Protein AF-A0A7K1IR96-F1 (afdb_monomer_lite)

pLDDT: mean 81.66, std 15.9, range [51.19, 98.44]

Sequence (178 aa):
MAMVLAMSIRMGLTAQAFKTLRVGTPPSGGSMSNNSNRSLGQIFASITEDIASLVRGEIALAKAELKQSARMAARGAGLIAAAVFLANLSFIFLLIALAFAIANASDNTWTGFLIVALLLIAITAVLGFFARRHFQQVKGPQRAQAQTEATLDTLRQVPDKFMDAFEQVIPENPSTKP

Structure (mmCIF, N/CA/C/O backbone):
data_AF-A0A7K1IR96-F1
#
_entry.id   AF-A0A7K1IR96-F1
#
loop_
_atom_site.group_PDB
_atom_site.id
_atom_site.type_symbol
_atom_site.label_atom_id
_atom_site.label_alt_id
_atom_site.label_comp_id
_atom_site.label_asym_id
_atom_site.label_entity_id
_atom_site.label_seq_id
_atom_site.pdbx_PDB_ins_code
_atom_site.Cartn_x
_atom_site.Cartn_y
_atom_site.Cartn_z
_atom_site.occupancy
_atom_site.B_iso_or_equiv
_atom_site.auth_seq_id
_atom_site.auth_comp_id
_atom_site.auth_asym_id
_atom_site.auth_atom_id
_atom_site.pdbx_PDB_model_num
ATOM 1 N N . MET A 1 1 ? 3.911 -29.919 10.300 1.00 55.53 1 MET A N 1
ATOM 2 C CA . MET A 1 1 ? 4.973 -30.217 11.295 1.00 55.53 1 MET A CA 1
ATOM 3 C C . MET A 1 1 ? 5.002 -29.257 12.489 1.00 55.53 1 MET A C 1
ATOM 5 O O . MET A 1 1 ? 5.085 -29.748 13.604 1.00 55.53 1 MET A O 1
ATOM 9 N N . ALA A 1 2 ? 4.853 -27.934 12.323 1.00 54.25 2 ALA A N 1
ATOM 10 C CA . ALA A 1 2 ? 4.858 -26.978 13.450 1.00 54.25 2 ALA A CA 1
ATOM 11 C C . ALA A 1 2 ? 3.723 -27.175 14.486 1.00 54.25 2 ALA A C 1
ATOM 13 O O . ALA A 1 2 ? 3.892 -26.878 15.664 1.00 54.25 2 ALA A O 1
ATOM 14 N N . MET A 1 3 ? 2.583 -27.735 14.067 1.00 55.12 3 MET A N 1
ATOM 15 C CA . MET A 1 3 ? 1.412 -27.947 14.928 1.00 55.12 3 MET A CA 1
ATOM 16 C C . MET A 1 3 ? 1.587 -29.108 15.930 1.00 55.12 3 MET A C 1
ATOM 18 O O . MET A 1 3 ? 1.046 -29.055 17.028 1.00 55.12 3 MET A O 1
ATOM 22 N N . VAL A 1 4 ? 2.413 -30.112 15.601 1.00 58.81 4 VAL A N 1
ATOM 23 C CA . VAL A 1 4 ? 2.740 -31.240 16.499 1.00 58.81 4 VAL A CA 1
ATOM 24 C C . VAL A 1 4 ? 3.750 -30.809 17.573 1.00 58.81 4 VAL A C 1
ATOM 26 O O . VAL A 1 4 ? 3.673 -31.254 18.713 1.00 58.81 4 VAL A O 1
ATOM 29 N N . LEU A 1 5 ? 4.635 -29.859 17.249 1.00 55.75 5 LEU A N 1
ATOM 30 C CA . LEU A 1 5 ? 5.641 -29.336 18.180 1.00 55.75 5 LEU A CA 1
ATOM 31 C C . LEU A 1 5 ? 5.029 -28.430 19.270 1.00 55.75 5 LEU A C 1
ATOM 33 O O . LEU A 1 5 ? 5.466 -28.466 20.417 1.00 55.75 5 LEU A O 1
ATOM 37 N N . ALA A 1 6 ? 3.975 -27.668 18.949 1.00 58.72 6 ALA A N 1
ATOM 38 C CA . ALA A 1 6 ? 3.254 -26.839 19.923 1.00 58.72 6 ALA A CA 1
ATOM 39 C C . ALA A 1 6 ? 2.345 -27.656 20.867 1.00 58.72 6 ALA A C 1
ATOM 41 O O . ALA A 1 6 ? 2.086 -27.236 21.996 1.00 58.72 6 ALA A O 1
ATOM 42 N N . MET A 1 7 ? 1.896 -28.841 20.435 1.00 58.81 7 MET A N 1
ATOM 43 C CA . MET A 1 7 ? 1.063 -29.739 21.243 1.00 58.81 7 MET A CA 1
ATOM 44 C C . MET A 1 7 ? 1.885 -30.494 22.305 1.00 58.81 7 MET A C 1
ATOM 46 O O . MET A 1 7 ? 1.416 -30.660 23.429 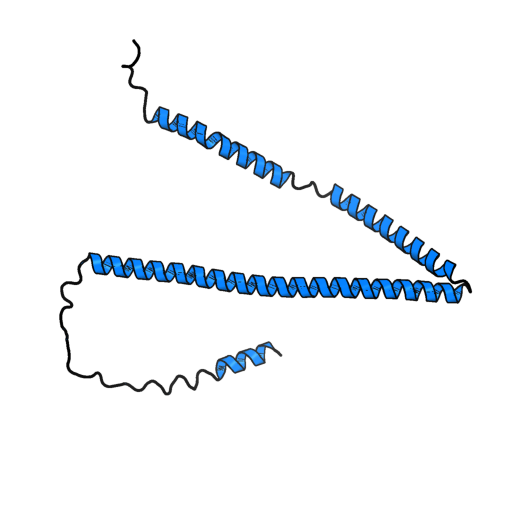1.00 58.81 7 MET A O 1
ATOM 50 N N . SER A 1 8 ? 3.147 -30.836 22.013 1.00 55.59 8 SER A N 1
ATOM 51 C CA . SER A 1 8 ? 4.049 -31.499 22.973 1.00 55.59 8 SER A CA 1
ATOM 52 C C . SER A 1 8 ? 4.484 -30.604 24.143 1.00 55.59 8 SER A C 1
ATOM 54 O O . SER A 1 8 ? 4.664 -31.094 25.255 1.00 55.59 8 SER A O 1
ATOM 56 N N . ILE A 1 9 ? 4.583 -29.283 23.945 1.00 58.12 9 ILE A N 1
ATOM 57 C CA . ILE A 1 9 ? 4.943 -28.332 25.019 1.00 58.12 9 ILE A CA 1
ATOM 58 C C . ILE A 1 9 ? 3.796 -28.175 26.031 1.00 58.12 9 ILE A C 1
ATOM 60 O O . ILE A 1 9 ? 4.030 -27.982 27.223 1.00 58.12 9 ILE A O 1
ATOM 64 N N . ARG A 1 10 ? 2.544 -28.323 25.583 1.00 59.34 10 ARG A N 1
ATOM 65 C CA . ARG A 1 10 ? 1.361 -28.216 26.449 1.00 59.34 10 ARG A CA 1
ATOM 66 C C . ARG A 1 10 ? 1.077 -29.497 27.247 1.00 59.34 10 ARG A C 1
ATOM 68 O O . ARG A 1 10 ? 0.350 -29.437 28.232 1.00 59.34 10 ARG A O 1
ATOM 75 N N . MET A 1 11 ? 1.673 -30.627 26.857 1.00 59.91 11 MET A N 1
ATOM 76 C CA . MET A 1 11 ? 1.406 -31.950 27.439 1.00 59.91 11 MET A CA 1
ATOM 77 C C . MET A 1 11 ? 2.433 -32.377 28.507 1.00 59.91 11 MET A C 1
ATOM 79 O O . MET A 1 11 ? 2.118 -33.211 29.346 1.00 59.91 11 MET A O 1
ATOM 83 N N . GLY A 1 12 ? 3.628 -31.770 28.541 1.00 56.41 12 GLY A N 1
ATOM 84 C CA . GLY A 1 12 ? 4.650 -32.030 29.572 1.00 56.41 12 GLY A CA 1
ATOM 85 C C . GLY A 1 12 ? 4.464 -31.259 30.889 1.00 56.41 12 GLY A C 1
ATOM 86 O O . GLY A 1 12 ? 5.086 -31.595 31.896 1.00 56.41 12 GLY A O 1
ATOM 87 N N . LEU A 1 13 ? 3.602 -30.236 30.912 1.00 56.91 13 LEU A N 1
ATOM 88 C CA . LEU A 1 13 ? 3.422 -29.353 32.074 1.00 56.91 13 LEU A CA 1
ATOM 89 C C . LEU A 1 13 ? 2.373 -29.862 33.083 1.00 56.91 13 LEU A C 1
ATOM 91 O O . LEU A 1 13 ? 2.217 -29.291 34.158 1.00 56.91 13 LEU A O 1
ATOM 95 N N . THR A 1 14 ? 1.665 -30.948 32.768 1.00 58.47 14 THR A N 1
ATOM 96 C CA . THR A 1 14 ? 0.638 -31.543 33.640 1.00 58.47 14 THR A CA 1
ATOM 97 C C . THR A 1 14 ? 1.219 -32.465 34.715 1.00 58.47 14 THR A C 1
ATOM 99 O O . THR A 1 14 ? 0.584 -32.666 35.747 1.00 58.47 14 THR A O 1
ATOM 102 N N . ALA A 1 15 ? 2.445 -32.973 34.544 1.00 55.75 15 ALA A N 1
ATOM 103 C CA . ALA A 1 15 ? 3.061 -33.894 35.505 1.00 55.75 15 ALA A CA 1
ATOM 104 C C . ALA A 1 15 ? 3.618 -33.200 36.766 1.00 55.75 15 ALA A C 1
ATOM 106 O O . ALA A 1 15 ? 3.679 -33.811 37.831 1.00 55.75 15 ALA A O 1
ATOM 107 N N . GLN A 1 16 ? 3.983 -31.914 36.687 1.00 51.19 16 GLN A N 1
ATOM 108 C CA . GLN A 1 16 ? 4.538 -31.171 37.832 1.00 51.19 16 GLN A CA 1
ATOM 109 C C . GLN A 1 16 ? 3.465 -30.559 38.749 1.00 51.19 16 GLN A C 1
ATOM 111 O O . GLN A 1 16 ? 3.777 -30.117 39.852 1.00 51.19 16 GLN A O 1
ATOM 116 N N . ALA A 1 17 ? 2.194 -30.563 38.334 1.00 56.03 17 ALA A N 1
ATOM 117 C CA . ALA A 1 17 ? 1.101 -29.965 39.103 1.00 56.03 17 ALA A CA 1
ATOM 118 C C . ALA A 1 17 ? 0.474 -30.915 40.145 1.00 56.03 17 ALA A C 1
ATOM 120 O O . ALA A 1 17 ? -0.326 -30.477 40.964 1.00 56.03 17 ALA A O 1
ATOM 121 N N . PHE A 1 18 ? 0.839 -32.204 40.156 1.00 58.16 18 PHE A N 1
ATOM 122 C CA . PHE A 1 18 ? 0.244 -33.196 41.064 1.00 58.16 18 PHE A CA 1
ATOM 123 C C . PHE A 1 18 ? 0.981 -33.331 42.414 1.00 58.16 18 PHE A C 1
ATOM 125 O O . PHE A 1 18 ? 0.436 -33.864 43.377 1.00 58.16 18 PHE A O 1
ATOM 132 N N . LYS A 1 19 ? 2.209 -32.803 42.538 1.00 54.47 19 LYS A N 1
ATOM 133 C CA . LYS A 1 19 ? 3.041 -32.937 43.753 1.00 54.47 19 LYS A CA 1
ATOM 134 C C . LYS A 1 19 ? 2.691 -31.941 44.876 1.00 54.47 19 LYS A C 1
ATOM 136 O O . LYS A 1 19 ? 3.289 -31.993 45.948 1.00 54.47 19 LYS A O 1
ATOM 141 N N . THR A 1 20 ? 1.726 -31.045 44.667 1.00 56.69 20 THR A N 1
ATOM 142 C CA . THR A 1 20 ? 1.315 -30.026 45.652 1.00 56.69 20 THR A CA 1
ATOM 143 C C . THR A 1 20 ? -0.015 -30.318 46.345 1.00 56.69 20 THR A C 1
ATOM 145 O O . THR A 1 20 ? -0.421 -29.530 47.196 1.00 56.69 20 THR A O 1
ATOM 148 N N . LEU A 1 21 ? -0.651 -31.473 46.105 1.00 53.53 21 LEU A N 1
ATOM 149 C CA . LEU A 1 21 ? -1.753 -31.966 46.948 1.00 53.53 21 LEU A CA 1
ATOM 150 C C . LEU A 1 21 ? -1.214 -32.527 48.275 1.00 53.53 21 LEU A C 1
ATOM 152 O O . LEU A 1 21 ? -1.396 -33.688 48.630 1.00 53.53 21 LEU A O 1
ATOM 156 N N . ARG A 1 22 ? -0.513 -31.675 49.024 1.00 64.06 22 ARG A N 1
ATOM 157 C CA . ARG A 1 22 ? -0.230 -31.882 50.438 1.00 64.06 22 ARG A CA 1
ATOM 158 C C . ARG A 1 22 ? -1.456 -31.361 51.178 1.00 64.06 22 ARG A C 1
ATOM 160 O O . ARG A 1 22 ? -1.625 -30.155 51.328 1.00 64.06 22 ARG A O 1
ATOM 167 N N . VAL A 1 23 ? -2.333 -32.274 51.588 1.00 66.62 23 VAL A N 1
ATOM 168 C CA . VAL A 1 23 ? -3.401 -31.984 52.550 1.00 66.62 23 VAL A CA 1
ATOM 169 C C . VAL A 1 23 ? -2.723 -31.502 53.833 1.00 66.62 23 VAL A C 1
ATOM 171 O O . VAL A 1 23 ? -2.141 -32.290 54.574 1.00 66.62 23 VAL A O 1
ATOM 174 N N . GLY A 1 24 ? -2.714 -30.188 54.041 1.00 57.34 24 GLY A N 1
ATOM 175 C CA . GLY A 1 24 ? -2.371 -29.588 55.320 1.00 57.34 24 GLY A CA 1
ATOM 176 C C . GLY A 1 24 ? -3.559 -29.747 56.258 1.00 57.34 24 GLY A C 1
ATOM 177 O O . GLY A 1 24 ? -4.668 -29.328 55.932 1.00 57.34 24 GLY A O 1
ATOM 178 N N . THR A 1 25 ? -3.335 -30.377 57.404 1.00 70.19 25 THR A N 1
ATOM 179 C CA . THR A 1 25 ? -4.278 -30.422 58.521 1.00 70.19 25 THR A CA 1
ATOM 180 C C . THR A 1 25 ? -4.658 -28.986 58.908 1.00 70.19 25 THR A C 1
ATOM 182 O O . THR A 1 25 ? -3.754 -28.165 59.091 1.00 70.19 25 THR A O 1
ATOM 185 N N . PRO A 1 26 ? -5.951 -28.635 59.023 1.00 66.38 26 PRO A N 1
ATOM 186 C CA . PRO A 1 26 ? -6.336 -2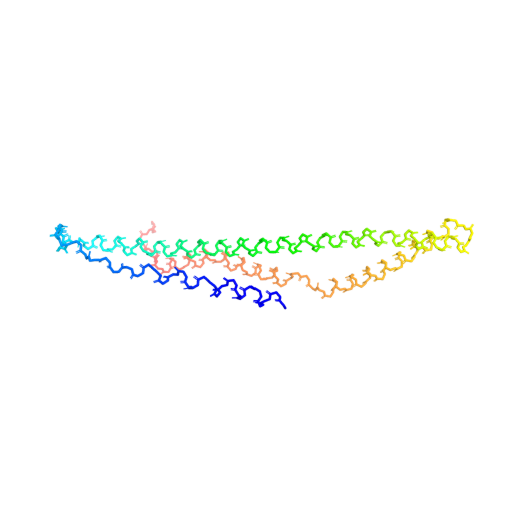7.292 59.432 1.00 66.38 26 PRO A CA 1
ATOM 187 C C . PRO A 1 26 ? -5.885 -27.039 60.882 1.00 66.38 26 PRO A C 1
ATOM 189 O O . PRO A 1 26 ? -6.107 -27.899 61.739 1.00 66.38 26 PRO A O 1
ATOM 192 N N . PRO A 1 27 ? -5.262 -25.885 61.187 1.00 67.38 27 PRO A N 1
ATOM 193 C CA . PRO A 1 27 ? -4.988 -25.500 62.561 1.00 67.38 27 PRO A CA 1
ATOM 194 C C . PRO A 1 27 ? -6.316 -25.339 63.306 1.00 67.38 27 PRO A C 1
ATOM 196 O O . PRO A 1 27 ? -7.135 -24.469 63.009 1.00 67.38 27 PRO A O 1
ATOM 199 N N . SER A 1 28 ? -6.540 -26.218 64.275 1.00 73.69 28 SER A N 1
ATOM 200 C CA . SER A 1 28 ? -7.591 -26.090 65.270 1.00 73.69 28 SER A CA 1
ATOM 201 C C . SER A 1 28 ? -7.255 -24.932 66.211 1.00 73.69 28 SER A C 1
ATOM 203 O O . SER A 1 28 ? -6.311 -25.031 66.991 1.00 73.69 28 SER A O 1
ATOM 205 N N . GLY A 1 29 ? -8.061 -23.869 66.158 1.00 66.12 29 GLY A N 1
ATOM 206 C CA . GLY A 1 29 ? -8.145 -22.855 67.211 1.00 66.12 29 GLY A CA 1
ATOM 207 C C . GLY A 1 29 ? -7.758 -21.443 66.775 1.00 66.12 29 GLY A C 1
ATOM 208 O O . GLY A 1 29 ? -6.582 -21.131 66.636 1.00 66.12 29 GLY A O 1
ATOM 209 N N . GLY A 1 30 ? -8.760 -20.565 66.649 1.00 54.53 30 GLY A N 1
ATOM 210 C CA . GLY A 1 30 ? -8.544 -19.116 66.622 1.00 54.53 30 GLY A CA 1
ATOM 211 C C . GLY A 1 30 ? -9.560 -18.341 65.786 1.00 54.53 30 GLY A C 1
ATOM 212 O O . GLY A 1 30 ? -9.357 -18.140 64.597 1.00 54.53 30 GLY A O 1
ATOM 213 N N . SER A 1 31 ? -10.608 -17.833 66.442 1.00 51.25 31 SER A N 1
ATOM 214 C CA . SER A 1 31 ? -11.565 -16.817 65.959 1.00 51.25 31 SER A CA 1
ATOM 215 C C . SER A 1 31 ? -12.628 -17.227 64.920 1.00 51.25 31 SER A C 1
ATOM 217 O O . SER A 1 31 ? -12.738 -16.653 63.844 1.00 51.25 31 SER A O 1
ATOM 219 N N . MET A 1 32 ? -13.572 -18.085 65.329 1.00 51.19 32 MET A N 1
ATOM 220 C CA . MET A 1 32 ? -14.980 -17.835 64.974 1.00 51.19 32 MET A CA 1
ATOM 221 C C . MET A 1 32 ? -15.464 -16.625 65.788 1.00 51.19 32 MET A C 1
ATOM 223 O O . MET A 1 32 ? -16.132 -16.770 66.806 1.00 51.19 32 MET A O 1
ATOM 227 N N . SER A 1 33 ? -15.058 -15.423 65.384 1.00 53.00 33 SER A N 1
ATOM 228 C CA . SER A 1 33 ? -15.636 -14.178 65.886 1.00 53.00 33 SER A CA 1
ATOM 229 C C . SER A 1 33 ? -16.408 -13.522 64.749 1.00 53.00 33 SER A C 1
ATOM 231 O O . SER A 1 33 ? -15.826 -13.081 63.763 1.00 53.00 33 SER A O 1
ATOM 233 N N . ASN A 1 34 ? -17.727 -13.469 64.937 1.00 53.94 34 ASN A N 1
ATOM 234 C CA . ASN A 1 34 ? -18.656 -12.539 64.301 1.00 53.94 34 ASN A CA 1
ATOM 235 C C . ASN A 1 34 ? -19.021 -12.786 62.821 1.00 53.94 34 ASN A C 1
ATOM 237 O O . ASN A 1 34 ? -18.690 -11.996 61.943 1.00 53.94 34 ASN A O 1
ATOM 241 N N . ASN A 1 35 ? -19.773 -13.858 62.546 1.00 56.12 35 ASN A N 1
ATOM 242 C CA . ASN A 1 35 ? -20.361 -14.112 61.219 1.00 56.12 35 ASN A CA 1
ATOM 243 C C . ASN A 1 35 ? -21.901 -14.063 61.199 1.00 56.12 35 ASN A C 1
ATOM 245 O O . ASN A 1 35 ? -22.519 -14.513 60.242 1.00 56.12 35 ASN A O 1
ATOM 249 N N . SER A 1 36 ? -22.533 -13.500 62.231 1.00 55.81 36 SER A N 1
ATOM 250 C CA . SER A 1 36 ? -24.001 -13.512 62.360 1.00 55.81 36 SER A CA 1
ATOM 251 C C . SER A 1 36 ? -24.662 -12.162 62.081 1.00 55.81 36 SER A C 1
ATOM 253 O O . SER A 1 36 ? -25.864 -12.030 62.281 1.00 55.81 36 SER A O 1
ATOM 255 N N . ASN A 1 37 ? -23.912 -11.152 61.624 1.00 56.16 37 ASN A N 1
ATOM 256 C CA . ASN A 1 37 ? -24.494 -9.855 61.275 1.00 56.16 37 ASN A CA 1
ATOM 257 C C . ASN A 1 37 ? -23.679 -9.097 60.211 1.00 56.16 37 ASN A C 1
ATOM 259 O O . ASN A 1 37 ? -23.400 -7.907 60.368 1.00 56.16 37 ASN A O 1
ATOM 263 N N . ARG A 1 38 ? -23.264 -9.767 59.118 1.00 58.81 38 ARG A N 1
ATOM 264 C CA . ARG A 1 38 ? -22.901 -9.010 57.904 1.00 58.81 38 ARG A CA 1
ATOM 265 C C . ARG A 1 38 ? -24.150 -8.253 57.485 1.00 58.81 38 ARG A C 1
ATOM 267 O O . ARG A 1 38 ? -25.171 -8.870 57.187 1.00 58.81 38 ARG A O 1
ATOM 274 N N . SER A 1 39 ? -24.081 -6.927 57.515 1.00 75.50 39 SER A N 1
ATOM 275 C CA . SER A 1 39 ? -25.232 -6.113 57.144 1.00 75.50 39 SER A CA 1
ATOM 276 C C . SER A 1 39 ? -25.597 -6.396 55.685 1.00 75.50 39 SER A C 1
ATOM 278 O O . SER A 1 39 ? -24.726 -6.683 54.860 1.00 75.50 39 SER A O 1
ATOM 280 N N . LEU A 1 40 ? -26.883 -6.286 55.342 1.00 77.56 40 LEU A N 1
ATOM 281 C CA . LEU A 1 40 ? -27.345 -6.389 53.952 1.00 77.56 40 LEU A CA 1
ATOM 282 C C . LEU A 1 40 ? -26.544 -5.459 53.021 1.00 77.56 40 LEU A C 1
ATOM 284 O O . LEU A 1 40 ? -26.249 -5.826 51.888 1.00 77.56 40 LEU A O 1
ATOM 288 N N . GLY A 1 41 ? -26.094 -4.306 53.531 1.00 80.44 41 GLY A N 1
ATOM 289 C CA . GLY A 1 41 ? -25.224 -3.381 52.806 1.00 80.44 41 GLY A CA 1
ATOM 290 C C . GLY A 1 41 ? -23.851 -3.961 52.442 1.00 80.44 41 GLY A C 1
ATOM 291 O O . GLY A 1 41 ? -23.356 -3.685 51.355 1.00 80.44 41 GLY A O 1
ATOM 292 N N . GLN A 1 42 ? -23.250 -4.806 53.284 1.00 81.75 42 GLN A N 1
ATOM 293 C CA . GLN A 1 42 ? -21.968 -5.455 52.975 1.00 81.75 42 GLN A CA 1
ATOM 294 C C . GLN A 1 42 ? -22.102 -6.572 51.931 1.00 81.75 42 GLN A C 1
ATOM 296 O O . GLN A 1 42 ? -21.183 -6.758 51.139 1.00 81.75 42 GLN A O 1
ATOM 301 N N . ILE A 1 43 ? -23.235 -7.285 51.895 1.00 83.69 43 ILE A N 1
ATOM 302 C CA . ILE A 1 43 ? -23.495 -8.336 50.892 1.00 83.69 43 ILE A CA 1
ATOM 303 C C . ILE A 1 43 ? -23.764 -7.710 49.515 1.00 83.69 43 ILE A C 1
ATOM 305 O O . ILE A 1 43 ? -23.218 -8.154 48.506 1.00 83.69 43 ILE A O 1
ATOM 309 N N . PHE A 1 44 ? -24.553 -6.634 49.469 1.00 86.75 44 PHE A N 1
ATOM 310 C CA . PHE A 1 44 ? -24.761 -5.872 48.235 1.00 86.75 44 PHE A CA 1
ATOM 311 C C . PHE A 1 44 ? -23.469 -5.215 47.732 1.00 86.75 44 PHE A C 1
ATOM 313 O O . PHE A 1 44 ? -23.206 -5.233 46.528 1.00 86.75 44 PHE A O 1
ATOM 320 N N . ALA A 1 45 ? -22.637 -4.688 48.638 1.00 87.56 45 ALA A N 1
ATOM 321 C CA . ALA A 1 45 ? -21.332 -4.139 48.279 1.00 87.56 45 ALA A CA 1
ATOM 322 C C . ALA A 1 45 ? -20.407 -5.205 47.667 1.00 87.56 45 ALA A C 1
ATOM 324 O O . ALA A 1 45 ? -19.803 -4.943 46.631 1.00 87.56 45 ALA A O 1
ATOM 325 N N . SER A 1 46 ? -20.345 -6.420 48.232 1.00 86.56 46 SER A N 1
ATOM 326 C CA . SER A 1 46 ? -19.508 -7.493 47.672 1.00 86.56 46 SER A CA 1
ATOM 327 C C . SER A 1 46 ? -19.989 -7.979 46.304 1.00 86.56 46 SER A C 1
ATOM 329 O O . SER A 1 46 ? -19.172 -8.170 45.414 1.00 86.56 46 SER A O 1
ATOM 331 N N . ILE A 1 47 ? -21.306 -8.110 46.094 1.00 88.31 47 ILE A N 1
ATOM 332 C CA . ILE A 1 47 ? -21.856 -8.525 44.788 1.00 88.31 47 ILE A CA 1
ATOM 333 C C . ILE A 1 47 ? -21.574 -7.461 43.716 1.00 88.31 47 ILE A C 1
ATOM 335 O O . ILE A 1 47 ? -21.245 -7.789 42.578 1.00 88.31 47 ILE A O 1
ATOM 339 N N . THR A 1 48 ? -21.679 -6.180 44.080 1.00 91.06 48 THR A N 1
ATOM 340 C CA . THR A 1 48 ? -21.381 -5.068 43.164 1.00 91.06 48 THR A CA 1
ATOM 341 C C . THR A 1 48 ? -19.902 -5.054 42.774 1.00 91.06 48 THR A C 1
ATOM 343 O O . THR A 1 48 ? -19.579 -4.857 41.602 1.00 91.06 48 THR A O 1
ATOM 346 N N . GLU A 1 49 ? -19.010 -5.312 43.731 1.00 91.44 49 GLU A N 1
ATOM 347 C CA . GLU A 1 49 ? -17.568 -5.417 43.491 1.00 91.44 49 GLU A CA 1
ATOM 348 C C . GLU A 1 49 ? -17.224 -6.610 42.583 1.00 91.44 49 GLU A C 1
ATOM 350 O O . GLU A 1 49 ? -16.442 -6.468 41.640 1.00 91.44 49 GLU A O 1
ATOM 355 N N . ASP A 1 50 ? -17.863 -7.765 42.792 1.00 90.75 50 ASP A N 1
ATOM 356 C CA . ASP A 1 50 ? -17.660 -8.954 41.957 1.00 90.75 50 ASP A CA 1
ATOM 357 C C . ASP A 1 50 ? -18.091 -8.700 40.501 1.00 90.75 50 ASP A C 1
ATOM 359 O O . ASP A 1 50 ? -17.363 -9.037 39.563 1.00 90.75 50 ASP A O 1
ATOM 363 N N . ILE A 1 51 ? -19.229 -8.028 40.290 1.00 92.00 51 ILE A N 1
ATOM 364 C CA . ILE A 1 51 ? -19.689 -7.633 38.947 1.00 92.00 51 ILE A CA 1
ATOM 365 C C . ILE A 1 51 ? -18.722 -6.621 38.317 1.00 92.00 51 ILE A C 1
ATOM 367 O O . ILE A 1 51 ? -18.361 -6.759 37.144 1.00 92.00 51 ILE A O 1
ATOM 371 N N . ALA A 1 52 ? -18.257 -5.627 39.080 1.00 93.25 52 ALA A N 1
ATOM 372 C CA . ALA A 1 52 ? -17.279 -4.651 38.599 1.00 93.25 52 ALA A CA 1
ATOM 373 C C . ALA A 1 52 ? -15.953 -5.318 38.187 1.00 93.25 52 ALA A C 1
ATOM 375 O O . ALA A 1 52 ? -15.342 -4.924 37.185 1.00 93.25 52 ALA A O 1
ATOM 376 N N . SER A 1 53 ? -15.537 -6.356 38.916 1.00 93.06 53 SER A N 1
ATOM 377 C CA . SER A 1 53 ? -14.360 -7.173 38.611 1.00 93.06 53 SER A CA 1
ATOM 378 C C . SER A 1 53 ? -14.526 -7.962 37.306 1.00 93.06 53 SER A C 1
ATOM 380 O O . SER A 1 53 ? -13.636 -7.922 36.452 1.00 93.06 53 SER A O 1
ATOM 382 N N . LEU A 1 54 ? -15.684 -8.595 37.086 1.00 94.25 54 LEU A N 1
ATOM 383 C CA . LEU A 1 54 ? -15.990 -9.320 35.844 1.00 94.25 54 LEU A CA 1
ATOM 384 C C . LEU A 1 54 ? -15.979 -8.399 34.620 1.00 94.25 54 LEU A C 1
ATOM 386 O O . LEU A 1 54 ? -15.278 -8.681 33.647 1.00 94.25 54 LEU A O 1
ATOM 390 N N . VAL A 1 55 ? -16.686 -7.264 34.692 1.00 95.75 55 VAL A N 1
ATOM 391 C CA . VAL A 1 55 ? -16.739 -6.281 33.594 1.00 95.75 55 VAL A CA 1
ATOM 392 C C . VAL A 1 55 ? -15.338 -5.758 33.275 1.00 95.75 55 VAL A C 1
ATOM 394 O O . VAL A 1 55 ? -14.945 -5.660 32.111 1.00 95.75 55 VAL A O 1
ATOM 397 N N . ARG A 1 56 ? -14.533 -5.462 34.302 1.00 95.94 56 ARG A N 1
ATOM 398 C CA . ARG A 1 56 ? -13.141 -5.038 34.109 1.00 95.94 56 ARG A CA 1
ATOM 399 C C . ARG A 1 56 ? -12.282 -6.148 33.499 1.00 95.94 56 ARG A C 1
ATOM 401 O O . ARG A 1 56 ? -11.407 -5.841 32.689 1.00 95.94 56 ARG A O 1
ATOM 408 N N . GLY A 1 57 ? -12.544 -7.406 33.849 1.00 95.25 57 GLY A N 1
ATOM 409 C CA . GLY A 1 57 ? -11.914 -8.589 33.265 1.00 95.25 57 GLY A CA 1
ATOM 410 C C . GLY A 1 57 ? -12.222 -8.754 31.777 1.00 95.25 57 GLY A C 1
ATOM 411 O O . GLY A 1 57 ? -11.296 -8.925 30.985 1.00 95.25 57 GLY A O 1
ATOM 412 N N . GLU A 1 58 ? -13.486 -8.621 31.373 1.00 94.31 58 GLU A N 1
ATOM 413 C CA . GLU A 1 58 ? -13.881 -8.685 29.959 1.00 94.31 58 GLU A CA 1
ATOM 414 C C . GLU A 1 58 ? -13.280 -7.541 29.143 1.00 94.31 58 GLU A C 1
ATOM 416 O O . GLU A 1 58 ? -12.737 -7.774 28.064 1.00 94.31 58 GLU A O 1
ATOM 421 N N . ILE A 1 59 ? -13.280 -6.314 29.677 1.00 96.19 59 ILE A N 1
ATOM 422 C CA . ILE A 1 59 ? -12.626 -5.171 29.022 1.00 96.19 59 ILE A CA 1
ATOM 423 C C . ILE A 1 59 ? -11.119 -5.416 28.894 1.00 96.19 59 ILE A C 1
ATOM 425 O O . ILE A 1 59 ? -10.527 -5.122 27.852 1.00 96.19 59 ILE A O 1
ATOM 429 N N . ALA A 1 60 ? -10.475 -5.951 29.935 1.00 96.38 60 ALA A N 1
ATOM 430 C CA . ALA A 1 60 ? -9.052 -6.266 29.900 1.00 96.38 60 ALA A CA 1
ATOM 431 C C . ALA A 1 60 ? -8.737 -7.348 28.856 1.00 96.38 60 ALA A C 1
ATOM 433 O O . ALA A 1 60 ? -7.755 -7.210 28.120 1.00 96.38 60 ALA A O 1
ATOM 434 N N . LEU A 1 61 ? -9.583 -8.375 28.747 1.00 95.88 61 LEU A N 1
ATOM 435 C CA . LEU A 1 61 ? -9.449 -9.438 27.756 1.00 95.88 61 LEU A CA 1
ATOM 436 C C . LEU A 1 61 ? -9.685 -8.915 26.336 1.00 95.88 61 LEU A C 1
ATOM 438 O O . LEU A 1 61 ? -8.828 -9.106 25.477 1.00 95.88 61 LEU A O 1
ATOM 442 N N . ALA A 1 62 ? -10.772 -8.175 26.108 1.00 96.19 62 ALA A N 1
ATOM 443 C CA . ALA A 1 62 ? -11.077 -7.550 24.823 1.00 96.19 62 ALA A CA 1
ATOM 444 C C . ALA A 1 62 ? -9.948 -6.608 24.385 1.00 96.19 62 ALA A C 1
ATOM 446 O O . ALA A 1 62 ? -9.515 -6.624 23.233 1.00 96.19 62 ALA A O 1
ATOM 447 N N . LYS A 1 63 ? -9.387 -5.828 25.318 1.00 96.56 63 LYS A N 1
ATOM 448 C CA . LYS A 1 63 ? -8.217 -4.982 25.053 1.00 96.56 63 LYS A CA 1
ATOM 449 C C . LYS A 1 63 ? -6.977 -5.809 24.709 1.00 96.56 63 LYS A C 1
ATOM 451 O O . LYS A 1 63 ? -6.204 -5.403 23.837 1.00 96.56 63 LYS A O 1
ATOM 456 N N . ALA A 1 64 ? -6.761 -6.943 25.374 1.00 97.00 64 ALA A N 1
ATOM 457 C CA . ALA A 1 64 ? -5.653 -7.845 25.070 1.00 97.00 64 ALA A CA 1
ATOM 458 C C . ALA A 1 64 ? -5.803 -8.479 23.677 1.00 97.00 64 ALA A C 1
ATOM 460 O O . ALA A 1 64 ? -4.842 -8.476 22.904 1.00 97.00 64 ALA A O 1
ATOM 461 N N . GLU A 1 65 ? -7.004 -8.937 23.328 1.00 94.75 65 GLU A N 1
ATOM 462 C CA . GLU A 1 65 ? -7.318 -9.516 22.022 1.00 94.75 65 GLU A CA 1
ATOM 463 C C . GLU A 1 65 ? -7.200 -8.479 20.903 1.00 94.75 65 GLU A C 1
ATOM 465 O O . GLU A 1 65 ? -6.522 -8.726 19.906 1.00 94.75 65 GLU A O 1
ATOM 470 N N . LEU A 1 66 ? -7.733 -7.268 21.099 1.00 97.44 66 LEU A N 1
ATOM 471 C CA . LEU A 1 66 ? -7.549 -6.154 20.166 1.00 97.44 66 LEU A CA 1
ATOM 472 C C . LEU A 1 66 ? -6.070 -5.820 19.968 1.00 97.44 66 LEU A C 1
ATOM 474 O O . LEU A 1 66 ? -5.628 -5.637 18.836 1.00 97.44 66 LEU A O 1
ATOM 478 N N . LYS A 1 67 ? -5.274 -5.778 21.043 1.00 97.31 67 LYS A N 1
ATOM 479 C CA . LYS A 1 67 ? -3.828 -5.526 20.949 1.00 97.31 67 LYS A CA 1
ATOM 480 C C . LYS A 1 67 ? -3.107 -6.640 20.190 1.00 97.31 67 LYS A C 1
ATOM 482 O O . LYS A 1 67 ? -2.201 -6.356 19.403 1.00 97.31 67 LYS A O 1
ATOM 487 N N . GLN A 1 68 ? -3.486 -7.896 20.414 1.00 96.19 68 GLN A N 1
ATOM 488 C CA . GLN A 1 68 ? -2.928 -9.039 19.695 1.00 96.19 68 GLN A CA 1
ATOM 489 C C . GLN A 1 68 ? -3.290 -8.984 18.207 1.00 96.19 68 GLN A C 1
ATOM 491 O O . GLN A 1 68 ? -2.392 -9.063 17.365 1.00 96.19 68 GLN A O 1
ATOM 496 N N . SER A 1 69 ? -4.565 -8.770 17.888 1.00 95.75 69 SER A N 1
ATOM 497 C CA . SER A 1 69 ? -5.072 -8.615 16.522 1.00 95.75 69 SER A CA 1
ATOM 498 C C . SER A 1 69 ? -4.400 -7.447 15.805 1.00 95.75 69 SER A C 1
ATOM 500 O O . SER A 1 69 ? -3.877 -7.624 14.706 1.00 95.75 69 SER A O 1
ATOM 502 N N . ALA A 1 70 ? -4.285 -6.289 16.459 1.00 97.31 70 ALA A N 1
ATOM 503 C CA . ALA A 1 70 ? -3.580 -5.126 15.926 1.00 97.31 70 ALA A CA 1
ATOM 504 C C . ALA A 1 70 ? -2.101 -5.426 15.653 1.00 97.31 70 ALA A C 1
ATOM 506 O O . ALA A 1 70 ? -1.573 -5.033 14.617 1.00 97.31 70 ALA A O 1
ATOM 507 N N . ARG A 1 71 ? -1.419 -6.166 16.537 1.00 97.06 71 ARG A N 1
ATOM 508 C CA . ARG A 1 71 ? -0.011 -6.539 16.333 1.00 97.06 71 ARG A CA 1
ATOM 509 C C . ARG A 1 71 ? 0.168 -7.499 15.160 1.00 97.06 71 ARG A C 1
ATOM 511 O O . ARG A 1 71 ? 1.144 -7.375 14.421 1.00 97.06 71 ARG A O 1
ATOM 518 N N . MET A 1 72 ? -0.740 -8.456 14.995 1.00 96.25 72 MET A N 1
ATOM 519 C CA . MET A 1 72 ? -0.715 -9.387 13.866 1.00 96.25 72 MET A CA 1
ATOM 520 C C . MET A 1 72 ? -1.016 -8.667 12.552 1.00 96.25 72 MET A C 1
ATOM 522 O O . MET A 1 72 ? -0.263 -8.831 11.594 1.00 96.25 72 MET A O 1
ATOM 526 N N . ALA A 1 73 ? -2.032 -7.802 12.539 1.00 97.31 73 ALA A N 1
ATOM 527 C CA . ALA A 1 73 ? -2.354 -6.956 11.396 1.00 97.31 73 ALA A CA 1
ATOM 528 C C . ALA A 1 73 ? -1.185 -6.030 11.030 1.00 97.31 73 ALA A C 1
ATOM 530 O O . ALA A 1 73 ? -0.791 -5.981 9.871 1.00 97.31 73 ALA A O 1
ATOM 531 N N . ALA A 1 74 ? -0.562 -5.368 12.011 1.00 97.19 74 ALA A N 1
ATOM 532 C CA . ALA A 1 74 ? 0.584 -4.487 11.788 1.00 97.19 74 ALA A CA 1
ATOM 533 C C . ALA A 1 74 ? 1.791 -5.233 11.204 1.00 97.19 74 ALA A C 1
ATOM 535 O O . ALA A 1 74 ? 2.432 -4.744 10.278 1.00 97.19 74 ALA A O 1
ATOM 536 N N . ARG A 1 75 ? 2.090 -6.441 11.701 1.00 97.75 75 ARG A N 1
ATOM 537 C CA . ARG A 1 75 ? 3.148 -7.288 11.128 1.00 97.75 75 ARG A CA 1
ATOM 538 C C . ARG A 1 75 ? 2.815 -7.721 9.706 1.00 97.75 75 ARG A C 1
ATOM 540 O O . ARG A 1 75 ? 3.678 -7.632 8.842 1.00 97.75 75 ARG A O 1
ATOM 547 N N . GLY A 1 76 ? 1.582 -8.167 9.466 1.00 96.88 76 GLY A N 1
ATOM 548 C CA . GLY A 1 76 ? 1.124 -8.564 8.135 1.00 96.88 76 GLY A CA 1
ATOM 549 C C . GLY A 1 76 ? 1.218 -7.411 7.138 1.00 96.88 76 GLY A C 1
ATOM 550 O O . GLY A 1 76 ? 1.828 -7.559 6.083 1.00 96.88 76 GLY A O 1
ATOM 551 N N . ALA A 1 77 ? 0.708 -6.237 7.512 1.00 98.06 77 ALA A N 1
ATOM 552 C CA . ALA A 1 77 ? 0.800 -5.021 6.713 1.00 98.06 77 ALA A CA 1
ATOM 553 C C . ALA A 1 77 ? 2.258 -4.609 6.462 1.00 98.06 77 ALA A C 1
ATOM 555 O O . ALA A 1 77 ? 2.612 -4.294 5.329 1.00 98.06 77 ALA A O 1
ATOM 556 N N . GLY A 1 78 ? 3.120 -4.675 7.483 1.00 97.94 78 GLY A N 1
ATOM 557 C CA . GLY A 1 78 ? 4.548 -4.386 7.346 1.00 97.94 78 GLY A CA 1
ATOM 558 C C . GLY A 1 78 ? 5.261 -5.331 6.375 1.00 97.94 78 GLY A C 1
ATOM 559 O O . GLY A 1 78 ? 6.033 -4.874 5.536 1.00 97.94 78 GLY A O 1
ATOM 560 N N . LEU A 1 79 ? 4.968 -6.635 6.436 1.00 98.19 79 LEU A N 1
ATOM 561 C CA . LEU A 1 79 ? 5.535 -7.625 5.514 1.00 98.19 79 LEU A CA 1
ATOM 562 C C . LEU A 1 79 ? 5.053 -7.418 4.078 1.00 98.19 79 LEU A C 1
ATOM 564 O O . LEU A 1 79 ? 5.865 -7.475 3.159 1.00 98.19 79 LEU A O 1
ATOM 568 N N . ILE A 1 80 ? 3.762 -7.146 3.875 1.00 98.38 80 ILE A N 1
ATOM 569 C CA . ILE A 1 80 ? 3.218 -6.856 2.542 1.00 98.38 80 ILE A CA 1
ATOM 570 C C . ILE A 1 80 ? 3.839 -5.573 1.986 1.00 98.38 80 ILE A C 1
ATOM 572 O O . ILE A 1 80 ? 4.278 -5.564 0.840 1.00 98.38 80 ILE A O 1
ATOM 576 N N . ALA A 1 81 ? 3.939 -4.513 2.791 1.00 98.44 81 ALA A N 1
ATOM 577 C CA . ALA A 1 81 ? 4.572 -3.265 2.373 1.00 98.44 81 ALA A CA 1
ATOM 578 C C . ALA A 1 81 ? 6.039 -3.480 1.968 1.00 98.44 81 ALA A C 1
ATOM 580 O O . ALA A 1 81 ? 6.458 -3.018 0.907 1.00 98.44 81 ALA A O 1
ATOM 581 N N . ALA A 1 82 ? 6.802 -4.237 2.764 1.00 98.19 82 ALA A N 1
ATOM 582 C CA . ALA A 1 82 ? 8.182 -4.587 2.439 1.00 98.19 82 ALA A CA 1
ATOM 583 C C . ALA A 1 82 ? 8.280 -5.435 1.161 1.00 98.19 82 ALA A C 1
ATOM 585 O O . ALA A 1 82 ? 9.129 -5.165 0.315 1.00 98.19 82 ALA A O 1
ATOM 586 N N . ALA A 1 83 ? 7.399 -6.425 0.990 1.00 98.12 83 ALA A N 1
ATOM 587 C CA . ALA A 1 83 ? 7.363 -7.270 -0.200 1.00 98.12 83 ALA A CA 1
ATOM 588 C C . ALA A 1 83 ? 7.040 -6.462 -1.464 1.00 98.12 83 ALA A C 1
ATOM 590 O O . ALA A 1 83 ? 7.726 -6.614 -2.469 1.00 98.12 83 ALA A O 1
ATOM 591 N N . VAL A 1 84 ? 6.049 -5.567 -1.406 1.00 98.38 84 VAL A N 1
ATOM 592 C CA . VAL A 1 84 ? 5.704 -4.665 -2.517 1.00 98.38 84 VAL A CA 1
ATOM 593 C C . VAL A 1 84 ? 6.868 -3.728 -2.835 1.00 98.38 84 VAL A C 1
ATOM 595 O O . VAL A 1 84 ? 7.203 -3.548 -4.003 1.00 98.38 84 VAL A O 1
ATOM 598 N N . PHE A 1 85 ? 7.525 -3.169 -1.816 1.00 98.31 85 PHE A N 1
ATOM 599 C CA . PHE A 1 85 ? 8.688 -2.302 -2.006 1.00 98.31 85 PHE A CA 1
ATOM 600 C C . PHE A 1 85 ? 9.856 -3.037 -2.678 1.00 98.31 85 PHE A C 1
ATOM 602 O O . PHE A 1 85 ? 10.409 -2.549 -3.664 1.00 98.31 85 PHE A O 1
ATOM 609 N N . LEU A 1 86 ? 10.195 -4.234 -2.193 1.00 98.31 86 LEU A N 1
ATOM 610 C CA . LEU A 1 86 ? 11.240 -5.079 -2.775 1.00 98.31 86 LEU A CA 1
ATOM 611 C C . LEU A 1 86 ? 10.886 -5.513 -4.199 1.00 98.31 86 LEU A C 1
ATOM 613 O O . LEU A 1 86 ? 11.725 -5.398 -5.086 1.00 98.31 86 LEU A O 1
ATOM 617 N N . ALA A 1 87 ? 9.645 -5.941 -4.441 1.00 97.88 87 ALA A N 1
ATOM 618 C CA . ALA A 1 87 ? 9.174 -6.299 -5.775 1.00 97.88 87 ALA A CA 1
ATOM 619 C C . ALA A 1 87 ? 9.269 -5.112 -6.744 1.00 97.88 87 ALA A C 1
ATOM 621 O O . ALA A 1 87 ? 9.713 -5.287 -7.877 1.00 97.88 87 ALA A O 1
ATOM 622 N N . ASN A 1 88 ? 8.924 -3.901 -6.294 1.00 97.44 88 ASN A N 1
ATOM 623 C CA . ASN A 1 88 ? 9.068 -2.686 -7.090 1.00 97.44 88 ASN A CA 1
ATOM 624 C C . ASN A 1 88 ? 10.540 -2.380 -7.415 1.00 97.44 88 ASN A C 1
ATOM 626 O O . ASN A 1 88 ? 10.858 -2.075 -8.562 1.00 97.44 88 ASN A O 1
ATOM 630 N N . LEU A 1 89 ? 11.453 -2.510 -6.445 1.00 97.88 89 LEU A N 1
ATOM 631 C CA . LEU A 1 89 ? 12.889 -2.356 -6.703 1.00 97.88 89 LEU A CA 1
ATOM 632 C C . LEU A 1 89 ? 13.396 -3.398 -7.706 1.00 97.88 89 LEU A C 1
ATOM 634 O O . LEU A 1 89 ? 14.037 -3.034 -8.690 1.00 97.88 89 LEU A O 1
ATOM 638 N N . SER A 1 90 ? 13.074 -4.678 -7.503 1.00 97.81 90 SER A N 1
ATOM 639 C CA . SER A 1 90 ? 13.438 -5.751 -8.435 1.00 97.81 90 SER A CA 1
ATOM 640 C C . SER A 1 90 ? 12.894 -5.493 -9.839 1.00 97.81 90 SER A C 1
ATOM 642 O O . SER A 1 90 ? 13.614 -5.694 -10.815 1.00 97.81 90 SER A O 1
ATOM 644 N N . PHE A 1 91 ? 11.659 -5.001 -9.952 1.00 97.25 91 PHE A N 1
ATOM 645 C CA . PHE A 1 91 ? 11.048 -4.640 -11.227 1.00 97.25 91 PHE A CA 1
ATOM 646 C C . PHE A 1 91 ? 11.809 -3.511 -11.938 1.00 97.25 91 PHE A C 1
ATOM 648 O O . PHE A 1 91 ? 12.076 -3.622 -13.132 1.00 97.25 91 PHE A O 1
ATOM 655 N N . ILE A 1 92 ? 12.246 -2.472 -11.215 1.00 96.38 92 ILE A N 1
ATOM 656 C CA . ILE A 1 92 ? 13.081 -1.397 -11.783 1.00 96.38 92 ILE A CA 1
ATOM 657 C C . ILE A 1 92 ? 14.404 -1.958 -12.325 1.00 96.38 92 ILE A C 1
ATOM 659 O O . ILE A 1 92 ? 14.779 -1.656 -13.457 1.00 96.38 92 ILE A O 1
ATOM 663 N N . PHE A 1 93 ? 15.093 -2.812 -11.562 1.00 97.50 93 PHE A N 1
ATOM 664 C CA . PHE A 1 93 ? 16.335 -3.440 -12.030 1.00 97.50 93 PHE A CA 1
ATOM 665 C C . PHE A 1 93 ? 16.112 -4.354 -13.241 1.00 97.50 93 PHE A C 1
ATOM 667 O O . PHE A 1 93 ? 16.936 -4.353 -14.153 1.00 97.50 93 PHE A O 1
ATOM 674 N N . LEU A 1 94 ? 14.994 -5.083 -13.293 1.00 97.62 94 LEU A N 1
ATOM 675 C CA . LEU A 1 94 ? 14.607 -5.895 -14.452 1.00 97.62 94 LEU A CA 1
ATOM 676 C C . LEU A 1 94 ? 14.383 -5.041 -15.703 1.00 97.62 94 LEU A C 1
ATOM 678 O O . LEU A 1 94 ? 14.828 -5.424 -16.781 1.00 97.62 94 LEU A O 1
ATOM 682 N N . LEU A 1 95 ? 13.744 -3.877 -15.573 1.00 96.69 95 LEU A N 1
ATOM 683 C CA . LEU A 1 95 ? 13.548 -2.951 -16.692 1.00 96.69 95 LEU A CA 1
ATOM 684 C C . LEU A 1 95 ? 14.871 -2.377 -17.202 1.00 96.69 95 LEU A C 1
ATOM 686 O O . LEU A 1 95 ? 15.071 -2.292 -18.412 1.00 96.69 95 LEU A O 1
ATOM 690 N N . ILE A 1 96 ? 15.786 -2.023 -16.296 1.00 95.62 96 ILE A N 1
ATOM 691 C CA . ILE A 1 96 ? 17.132 -1.564 -16.663 1.00 95.62 96 ILE A CA 1
ATOM 692 C C . ILE A 1 96 ? 17.895 -2.688 -17.371 1.00 95.62 96 ILE A C 1
ATOM 694 O O . ILE A 1 96 ? 18.464 -2.466 -18.437 1.00 95.62 96 ILE A O 1
ATOM 698 N N . ALA A 1 97 ? 17.870 -3.905 -16.822 1.00 96.25 97 ALA A N 1
ATOM 699 C CA . ALA A 1 97 ? 18.507 -5.067 -17.434 1.00 96.25 97 ALA A CA 1
ATOM 700 C C . ALA A 1 97 ? 17.929 -5.365 -18.826 1.00 96.25 97 ALA A C 1
ATOM 702 O O . ALA A 1 97 ? 18.686 -5.624 -19.758 1.00 96.25 97 ALA A O 1
ATOM 703 N N . LEU A 1 98 ? 16.607 -5.266 -18.992 1.00 95.88 98 LEU A N 1
ATOM 704 C CA . LEU A 1 98 ? 15.940 -5.422 -20.282 1.00 95.88 98 LEU A CA 1
ATOM 705 C C . LEU A 1 98 ? 16.361 -4.330 -21.273 1.00 95.88 98 LEU A C 1
ATOM 707 O O . LEU A 1 98 ? 16.659 -4.637 -22.426 1.00 95.88 98 LEU A O 1
ATOM 711 N N . ALA A 1 99 ? 16.433 -3.073 -20.829 1.00 95.06 99 ALA A N 1
ATOM 712 C CA . ALA A 1 99 ? 16.898 -1.968 -21.661 1.00 95.06 99 ALA A CA 1
ATOM 713 C C . ALA A 1 99 ? 18.340 -2.198 -22.134 1.00 95.06 99 ALA A C 1
ATOM 715 O O . ALA A 1 99 ? 18.618 -2.035 -23.319 1.00 95.06 99 ALA A O 1
ATOM 716 N N . PHE A 1 100 ? 19.232 -2.650 -21.246 1.00 95.38 100 PHE A N 1
ATOM 717 C CA . PHE A 1 100 ? 20.604 -3.008 -21.613 1.00 95.38 100 PHE A CA 1
ATOM 718 C C . PHE A 1 100 ? 20.678 -4.222 -22.545 1.00 95.38 100 PHE A C 1
ATOM 720 O O . PHE A 1 100 ? 21.463 -4.207 -23.490 1.00 95.38 100 PHE A O 1
ATOM 727 N N . ALA A 1 101 ? 19.852 -5.247 -22.330 1.00 94.06 101 ALA A N 1
ATOM 728 C CA . ALA A 1 101 ? 19.799 -6.416 -23.205 1.00 94.06 101 ALA A CA 1
ATOM 729 C C . ALA A 1 101 ? 19.390 -6.033 -24.638 1.00 94.06 101 ALA A C 1
ATOM 731 O O . ALA A 1 101 ? 20.009 -6.488 -25.598 1.00 94.06 101 ALA A O 1
ATOM 732 N N . ILE A 1 102 ? 18.394 -5.152 -24.782 1.00 93.00 102 ILE A N 1
ATOM 733 C CA . ILE A 1 102 ? 17.963 -4.630 -26.086 1.00 93.00 102 ILE A CA 1
ATOM 734 C C . ILE A 1 102 ? 19.035 -3.712 -26.681 1.00 93.00 102 ILE A C 1
ATOM 736 O O . ILE A 1 102 ? 19.371 -3.853 -27.852 1.00 93.00 102 ILE A O 1
ATOM 740 N N . ALA A 1 103 ? 19.606 -2.812 -25.878 1.00 94.06 103 ALA A N 1
ATOM 741 C CA . ALA A 1 103 ? 20.679 -1.917 -26.303 1.00 94.06 103 ALA A CA 1
ATOM 742 C C . ALA A 1 103 ? 21.883 -2.673 -26.884 1.00 94.06 103 ALA A C 1
ATOM 744 O O . ALA A 1 103 ? 22.413 -2.267 -27.916 1.00 94.06 103 ALA A O 1
ATOM 745 N N . ASN A 1 104 ? 22.275 -3.781 -26.245 1.00 92.56 104 ASN A N 1
ATOM 746 C CA . ASN A 1 104 ? 23.366 -4.642 -26.699 1.00 92.56 104 ASN A CA 1
ATOM 747 C C . ASN A 1 104 ? 23.033 -5.381 -28.004 1.00 92.56 104 ASN A C 1
ATOM 749 O O . ASN A 1 104 ? 23.936 -5.730 -28.750 1.00 92.56 104 ASN A O 1
ATOM 753 N N . ALA A 1 105 ? 21.751 -5.624 -28.290 1.00 90.62 105 ALA A N 1
ATOM 754 C CA . ALA A 1 105 ? 21.318 -6.215 -29.555 1.00 90.62 105 ALA A CA 1
ATOM 755 C C . ALA A 1 105 ? 21.222 -5.188 -30.699 1.00 90.62 105 ALA A C 1
ATOM 757 O O . ALA A 1 105 ? 21.276 -5.572 -31.863 1.00 90.62 105 ALA A O 1
ATOM 758 N N . SER A 1 106 ? 21.056 -3.898 -30.384 1.00 87.25 106 SER A N 1
ATOM 759 C CA . SER A 1 106 ? 20.916 -2.816 -31.369 1.00 87.25 106 SER A CA 1
ATOM 760 C C . SER A 1 106 ? 22.182 -1.971 -31.575 1.00 87.25 106 SER A C 1
ATOM 762 O O . SER A 1 106 ? 22.091 -0.929 -32.222 1.00 87.25 106 SER A O 1
ATOM 764 N N . ASP A 1 107 ? 23.317 -2.355 -30.973 1.00 87.25 107 ASP A N 1
ATOM 765 C CA . ASP A 1 107 ? 24.595 -1.609 -30.941 1.00 87.25 107 ASP A CA 1
ATOM 766 C C . ASP A 1 107 ? 24.466 -0.138 -30.498 1.00 87.25 107 ASP A C 1
ATOM 768 O O . ASP A 1 107 ? 25.328 0.705 -30.757 1.00 87.25 107 ASP A O 1
ATOM 772 N N . ASN A 1 108 ? 23.362 0.201 -29.830 1.00 87.75 108 ASN A N 1
ATOM 773 C CA . ASN A 1 108 ? 23.038 1.573 -29.486 1.00 87.75 108 ASN A CA 1
ATOM 774 C C . ASN A 1 108 ? 22.270 1.663 -28.173 1.00 87.75 108 ASN A C 1
ATOM 776 O O . ASN A 1 108 ? 21.148 1.168 -28.044 1.00 87.75 108 ASN A O 1
ATOM 780 N N . THR A 1 109 ? 22.876 2.337 -27.198 1.00 87.19 109 THR A N 1
ATOM 781 C CA . THR A 1 109 ? 22.395 2.341 -25.819 1.00 87.19 109 THR A CA 1
ATOM 782 C C . THR A 1 109 ? 21.044 3.028 -25.665 1.00 87.19 109 THR A C 1
ATOM 784 O O . THR A 1 109 ? 20.194 2.524 -24.938 1.00 87.19 109 THR A O 1
ATOM 787 N N . TRP A 1 110 ? 20.788 4.140 -26.365 1.00 90.75 110 TRP A N 1
ATOM 788 C CA . TRP A 1 110 ? 19.534 4.890 -26.192 1.00 90.75 110 TRP A CA 1
ATOM 789 C C . TRP A 1 110 ? 18.305 4.138 -26.720 1.00 90.75 110 TRP A C 1
ATOM 791 O O . TRP A 1 110 ? 17.221 4.267 -26.149 1.00 90.75 110 TRP A O 1
ATOM 801 N N . THR A 1 111 ? 18.469 3.318 -27.762 1.00 92.62 111 THR A N 1
ATOM 802 C CA . THR A 1 111 ? 17.375 2.570 -28.397 1.00 92.62 111 THR A CA 1
ATOM 803 C C . THR A 1 111 ? 16.724 1.587 -27.425 1.00 92.62 111 THR A C 1
ATOM 805 O O . THR A 1 111 ? 15.497 1.501 -27.364 1.00 92.62 111 THR A O 1
ATOM 808 N N . GLY A 1 112 ? 17.525 0.901 -26.602 1.00 92.31 112 GLY A N 1
ATOM 809 C CA . GLY A 1 112 ? 17.018 -0.038 -25.599 1.00 92.31 112 GLY A CA 1
ATOM 810 C C . GLY A 1 112 ? 16.120 0.628 -24.555 1.00 92.31 112 GLY A C 1
ATOM 811 O O . GLY A 1 112 ? 15.012 0.157 -24.295 1.00 92.31 112 GLY A O 1
ATOM 812 N N . PHE A 1 113 ? 16.544 1.773 -24.013 1.00 93.12 113 PHE A N 1
ATOM 813 C CA . PHE A 1 113 ? 15.736 2.533 -23.052 1.00 93.12 113 PHE A CA 1
ATOM 814 C C . PHE A 1 113 ? 14.465 3.107 -23.686 1.00 93.12 113 PHE A C 1
ATOM 816 O O . PHE A 1 113 ? 13.413 3.092 -23.046 1.00 93.12 113 PHE A O 1
ATOM 823 N N . LEU A 1 114 ? 14.531 3.567 -24.941 1.00 94.69 114 LEU A N 1
ATOM 824 C CA . LEU A 1 114 ? 13.367 4.114 -25.642 1.00 94.69 114 LEU A CA 1
ATOM 825 C C . LEU A 1 114 ? 12.297 3.036 -25.866 1.00 94.69 114 LEU A C 1
ATOM 827 O O . LEU A 1 114 ? 11.123 3.266 -25.576 1.00 94.69 114 LEU A O 1
ATOM 831 N N . ILE A 1 115 ? 12.694 1.841 -26.310 1.00 93.81 115 ILE A N 1
ATOM 832 C CA . ILE A 1 115 ? 11.766 0.723 -26.533 1.00 93.81 115 ILE A CA 1
ATOM 833 C C . ILE A 1 115 ? 11.088 0.304 -25.224 1.00 93.81 115 ILE A C 1
ATOM 835 O O . ILE A 1 115 ? 9.865 0.153 -25.186 1.00 93.81 115 ILE A O 1
ATOM 839 N N . VAL A 1 116 ? 11.852 0.166 -24.135 1.00 95.25 116 VAL A N 1
ATOM 840 C CA . VAL A 1 116 ? 11.284 -0.174 -22.820 1.00 95.25 116 VAL A CA 1
ATOM 841 C C . VAL A 1 116 ? 10.340 0.926 -22.323 1.00 95.25 116 VAL A C 1
ATOM 843 O O . VAL A 1 116 ? 9.265 0.619 -21.807 1.00 95.25 116 VAL A O 1
ATOM 846 N N . ALA A 1 117 ? 10.678 2.203 -22.531 1.00 95.12 117 ALA A N 1
ATOM 847 C CA . ALA A 1 117 ? 9.808 3.322 -22.172 1.00 95.12 117 ALA A CA 1
ATOM 848 C C . ALA A 1 117 ? 8.478 3.295 -22.944 1.00 95.12 117 ALA A C 1
ATOM 850 O O . ALA A 1 117 ? 7.413 3.429 -22.338 1.00 95.12 117 ALA A O 1
ATOM 851 N N . LEU A 1 118 ? 8.515 3.061 -24.260 1.00 96.44 118 LEU A N 1
ATOM 852 C CA . LEU A 1 118 ? 7.304 2.923 -25.076 1.00 96.44 118 LEU A CA 1
ATOM 853 C C . LEU A 1 118 ? 6.442 1.739 -24.627 1.00 96.44 118 LEU A C 1
ATOM 855 O O . LEU A 1 118 ? 5.221 1.869 -24.528 1.00 96.44 118 LEU A O 1
ATOM 859 N N . LEU A 1 119 ? 7.070 0.607 -24.301 1.00 95.81 119 LEU A N 1
ATOM 860 C CA . LEU A 1 119 ? 6.379 -0.571 -23.783 1.00 95.81 119 LEU A CA 1
ATOM 861 C C . LEU A 1 119 ? 5.667 -0.271 -22.455 1.00 95.81 119 LEU A C 1
ATOM 863 O O . LEU A 1 119 ? 4.498 -0.625 -22.291 1.00 95.81 119 LEU A O 1
ATOM 867 N N . LEU A 1 120 ? 6.317 0.442 -21.531 1.00 95.62 120 LEU A N 1
ATOM 868 C CA . LEU A 1 120 ? 5.697 0.848 -20.264 1.00 95.62 120 LEU A CA 1
ATOM 869 C C . LEU A 1 120 ? 4.552 1.843 -20.457 1.00 95.62 120 LEU A C 1
ATOM 871 O O . LEU A 1 120 ? 3.530 1.719 -19.781 1.00 95.62 120 LEU A O 1
ATOM 875 N N . ILE A 1 121 ? 4.686 2.800 -21.379 1.00 96.94 121 ILE A N 1
ATOM 876 C CA . ILE A 1 121 ? 3.604 3.737 -21.718 1.00 96.94 121 ILE A CA 1
ATOM 877 C C . ILE A 1 121 ? 2.394 2.970 -22.258 1.00 96.94 121 ILE A C 1
ATOM 879 O O . ILE A 1 121 ? 1.273 3.221 -21.816 1.00 96.94 121 ILE A O 1
ATOM 883 N N . ALA A 1 122 ? 2.610 2.002 -23.153 1.00 97.19 122 ALA A N 1
ATOM 884 C CA . ALA A 1 122 ? 1.536 1.175 -23.697 1.00 97.19 122 ALA A CA 1
ATOM 885 C C . ALA A 1 122 ? 0.819 0.377 -22.594 1.00 97.19 122 ALA A C 1
ATOM 887 O O . ALA A 1 122 ? -0.408 0.431 -22.492 1.00 97.19 122 ALA A O 1
ATOM 888 N N . ILE A 1 123 ? 1.573 -0.296 -21.717 1.00 96.00 123 ILE A N 1
ATOM 889 C CA . ILE A 1 123 ? 1.009 -1.033 -20.574 1.00 96.00 123 ILE A CA 1
ATOM 890 C C . ILE A 1 123 ? 0.232 -0.084 -19.652 1.00 96.00 123 ILE A C 1
ATOM 892 O O . ILE A 1 123 ? -0.903 -0.377 -19.278 1.00 96.00 123 ILE A O 1
ATOM 896 N N . THR A 1 124 ? 0.803 1.077 -19.326 1.00 94.88 124 THR A N 1
ATOM 897 C CA . THR A 1 124 ? 0.171 2.084 -18.458 1.00 94.88 124 THR A CA 1
ATOM 898 C C . THR A 1 124 ? -1.127 2.610 -19.063 1.00 94.88 124 THR A C 1
ATOM 900 O O . THR A 1 124 ? -2.122 2.739 -18.353 1.00 94.88 124 THR A O 1
ATOM 903 N N . ALA A 1 125 ? -1.158 2.871 -20.371 1.00 96.12 125 ALA A N 1
ATOM 904 C CA . ALA A 1 125 ? -2.362 3.316 -21.064 1.00 96.12 125 ALA A CA 1
ATOM 905 C C . ALA A 1 125 ? -3.474 2.257 -21.003 1.00 96.12 125 ALA A C 1
ATOM 907 O O . ALA A 1 125 ? -4.622 2.588 -20.700 1.00 96.12 125 ALA A O 1
ATOM 908 N N . VAL A 1 126 ? -3.133 0.981 -21.218 1.00 96.81 126 VAL A N 1
ATOM 909 C CA . VAL A 1 126 ? -4.086 -0.138 -21.138 1.00 96.81 126 VAL A CA 1
ATOM 910 C C . VAL A 1 126 ? -4.614 -0.311 -19.711 1.00 96.81 126 VAL A C 1
ATOM 912 O O . VAL A 1 126 ? -5.829 -0.351 -19.505 1.00 96.81 126 VAL A O 1
ATOM 915 N N . LEU A 1 127 ? -3.731 -0.353 -18.710 1.00 95.56 127 LEU A N 1
ATOM 916 C CA . LEU A 1 127 ? -4.127 -0.475 -17.303 1.00 95.56 127 LEU A CA 1
ATOM 917 C C . LEU A 1 127 ? -4.962 0.725 -16.848 1.00 95.56 127 LEU A C 1
ATOM 919 O O . LEU A 1 127 ? -5.999 0.540 -16.217 1.00 95.56 127 LEU A O 1
ATOM 923 N N . GLY A 1 128 ? -4.556 1.944 -17.205 1.00 94.31 128 GLY A N 1
ATOM 924 C CA . GLY A 1 128 ? -5.296 3.169 -16.907 1.00 94.31 128 GLY A CA 1
ATOM 925 C C . GLY A 1 128 ? -6.683 3.182 -17.550 1.00 94.31 128 GLY A C 1
ATOM 926 O O . GLY A 1 128 ? -7.656 3.595 -16.916 1.00 94.31 128 GLY A O 1
ATOM 927 N N . PHE A 1 129 ? -6.809 2.661 -18.773 1.00 95.81 129 PHE A N 1
ATOM 928 C CA . PHE A 1 129 ? -8.096 2.509 -19.448 1.00 95.81 129 PHE A CA 1
ATOM 929 C C . PHE A 1 129 ? -9.022 1.529 -18.714 1.00 95.81 129 PHE A C 1
ATOM 931 O O . PHE A 1 129 ? -10.181 1.862 -18.445 1.00 95.81 129 PHE A O 1
ATOM 938 N N . PHE A 1 130 ? -8.518 0.350 -18.333 1.00 95.06 130 PHE A N 1
ATOM 939 C CA . PHE A 1 130 ? -9.295 -0.625 -17.562 1.00 95.06 130 PHE A CA 1
ATOM 940 C C . PHE A 1 130 ? -9.641 -0.121 -16.161 1.00 95.06 130 PHE A C 1
ATOM 942 O O . PHE A 1 130 ? -10.786 -0.270 -15.735 1.00 95.06 130 PHE A O 1
ATOM 949 N N . ALA A 1 131 ? -8.705 0.535 -15.472 1.00 91.00 131 ALA A N 1
ATOM 950 C CA . ALA A 1 131 ? -8.948 1.153 -14.174 1.00 91.00 131 ALA A CA 1
ATOM 951 C C . ALA A 1 131 ? -10.070 2.191 -14.276 1.00 91.00 131 ALA A C 1
ATOM 953 O O . ALA A 1 131 ? -11.044 2.124 -13.528 1.00 91.00 131 ALA A O 1
ATOM 954 N N . ARG A 1 132 ? -10.004 3.093 -15.263 1.00 92.06 132 ARG A N 1
ATOM 955 C CA . ARG A 1 132 ? -11.053 4.092 -15.512 1.00 92.06 132 ARG A CA 1
ATOM 956 C C . ARG A 1 132 ? -12.411 3.438 -15.770 1.00 92.06 132 ARG A C 1
ATOM 958 O O . ARG A 1 132 ? -13.404 3.870 -15.193 1.00 92.06 132 ARG A O 1
ATOM 965 N N . ARG A 1 133 ? -12.464 2.383 -16.589 1.00 88.38 133 ARG A N 1
ATOM 966 C CA . ARG A 1 133 ? -13.690 1.599 -16.837 1.00 88.38 1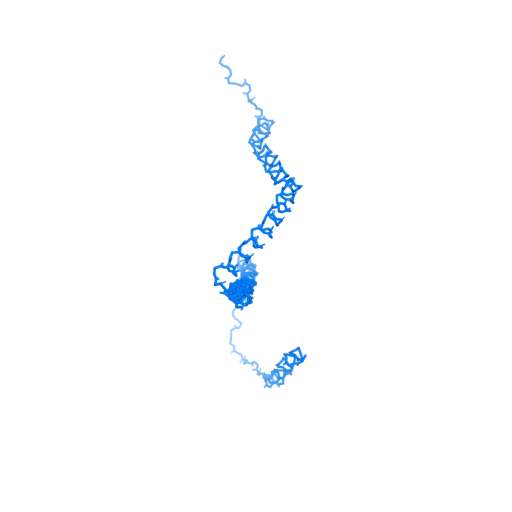33 ARG A CA 1
ATOM 967 C C . ARG A 1 133 ? -14.231 0.957 -15.561 1.00 88.38 133 ARG A C 1
ATOM 969 O O . ARG A 1 133 ? -15.440 0.972 -15.356 1.00 88.38 133 ARG A O 1
ATOM 976 N N . HIS A 1 134 ? -13.358 0.405 -14.723 1.00 85.81 134 HIS A N 1
ATOM 977 C CA . HIS A 1 134 ? -13.749 -0.243 -13.476 1.00 85.81 134 HIS A CA 1
ATOM 978 C C . HIS A 1 134 ? -14.297 0.778 -12.471 1.00 85.81 134 HIS A C 1
ATOM 980 O O . HIS A 1 134 ? -15.395 0.597 -11.951 1.00 85.81 134 HIS A O 1
ATOM 986 N N . PHE A 1 135 ? -13.618 1.913 -12.289 1.00 81.00 135 PHE A N 1
ATOM 987 C CA . PHE A 1 135 ? -14.089 2.995 -11.420 1.00 81.00 135 PHE A CA 1
ATOM 988 C C . PHE A 1 135 ? -15.378 3.660 -11.915 1.00 81.00 135 PHE A C 1
ATOM 990 O O . PHE A 1 135 ? -16.173 4.113 -11.102 1.00 81.00 135 PHE A O 1
ATOM 997 N N . GLN A 1 136 ? -15.630 3.693 -13.225 1.00 78.06 136 GLN A N 1
ATOM 998 C CA . GLN A 1 136 ? -16.902 4.186 -13.769 1.00 78.06 136 GLN A CA 1
ATOM 999 C C . GLN A 1 136 ? -18.074 3.223 -13.533 1.00 78.06 136 GLN A C 1
ATOM 1001 O O . GLN A 1 136 ? -19.220 3.662 -13.468 1.00 78.06 136 GLN A O 1
ATOM 1006 N N . GLN A 1 137 ? -17.809 1.919 -13.412 1.00 71.88 137 GLN A N 1
ATOM 1007 C CA . GLN A 1 137 ? -18.834 0.908 -13.124 1.00 71.88 137 GLN A CA 1
ATOM 1008 C C . GLN A 1 137 ? -19.142 0.802 -11.631 1.00 71.88 137 GLN A C 1
ATOM 1010 O O . GLN A 1 137 ? -20.279 0.516 -11.246 1.00 71.88 137 GLN A O 1
ATOM 1015 N N . VAL A 1 138 ? -18.152 1.078 -10.782 1.00 70.81 138 VAL A N 1
ATOM 1016 C CA . VAL A 1 138 ? -18.367 1.249 -9.350 1.00 70.81 138 VAL A CA 1
ATOM 1017 C C . VAL A 1 138 ? -19.055 2.600 -9.146 1.00 70.81 138 VAL A C 1
ATOM 1019 O O . VAL A 1 138 ? -18.412 3.624 -8.932 1.00 70.81 138 VAL A O 1
ATOM 1022 N N . LYS A 1 139 ? -20.397 2.607 -9.217 1.00 61.09 139 LYS A N 1
ATOM 1023 C CA . LYS A 1 139 ? -21.216 3.662 -8.601 1.00 61.09 139 LYS A CA 1
ATOM 1024 C C . LYS A 1 139 ? -20.622 3.903 -7.215 1.00 61.09 139 LYS A C 1
ATOM 1026 O O . LYS A 1 139 ? -20.543 2.954 -6.435 1.00 61.09 139 LYS A O 1
ATOM 1031 N N . GLY A 1 140 ? -20.115 5.115 -6.975 1.00 63.66 140 GLY A N 1
ATOM 1032 C CA . GLY A 1 140 ? -19.397 5.467 -5.749 1.00 63.66 140 GLY A CA 1
ATOM 1033 C C . GLY A 1 140 ? -20.248 5.225 -4.496 1.00 63.66 140 GLY A C 1
ATOM 1034 O O . GLY A 1 140 ? -21.356 4.694 -4.589 1.00 63.66 140 GLY A O 1
ATOM 1035 N N . PRO A 1 141 ? -19.807 5.657 -3.305 1.00 60.88 141 PRO A N 1
ATOM 1036 C CA . PRO A 1 141 ? -20.527 5.446 -2.050 1.00 60.88 141 PRO A CA 1
ATOM 1037 C C . PRO A 1 141 ? -21.863 6.212 -1.974 1.00 60.88 141 PRO A C 1
ATOM 1039 O O . PRO A 1 141 ? -22.311 6.528 -0.893 1.00 60.88 141 PRO A O 1
ATOM 1042 N N . GLN A 1 142 ? -22.544 6.473 -3.087 1.00 62.84 142 GLN A N 1
ATOM 1043 C CA . GLN A 1 142 ? -23.901 6.989 -3.220 1.00 62.84 142 GLN A CA 1
ATOM 1044 C C . GLN A 1 142 ? -24.886 6.251 -2.307 1.00 62.84 142 GLN A C 1
ATOM 1046 O O . GLN A 1 142 ? -25.759 6.883 -1.736 1.00 62.84 142 GLN A O 1
ATOM 1051 N N . ARG A 1 143 ? -24.724 4.934 -2.094 1.00 61.03 143 ARG A N 1
ATOM 1052 C CA . ARG A 1 143 ? -25.534 4.195 -1.106 1.00 61.03 143 ARG A CA 1
ATOM 1053 C C . ARG A 1 143 ? -25.167 4.536 0.339 1.00 61.03 143 ARG A C 1
ATOM 1055 O O . ARG A 1 143 ? -26.062 4.698 1.153 1.00 61.03 143 ARG A O 1
ATOM 1062 N N . ALA A 1 144 ? -23.878 4.666 0.650 1.00 65.19 144 ALA A N 1
ATOM 1063 C CA . ALA A 1 144 ? -23.421 5.041 1.988 1.00 65.19 144 ALA A CA 1
ATOM 1064 C C . ALA A 1 144 ? -23.729 6.517 2.301 1.00 65.19 144 A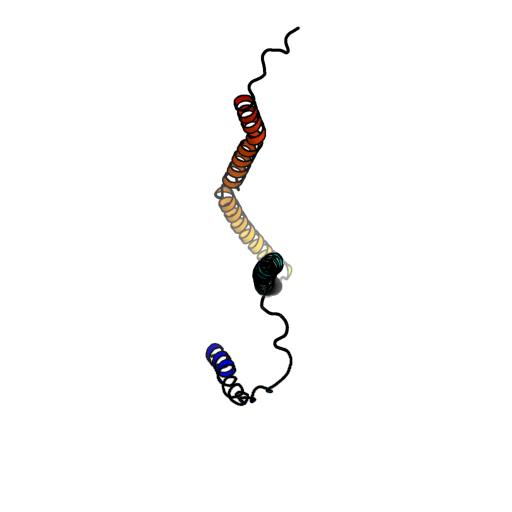LA A C 1
ATOM 1066 O O . ALA A 1 144 ? -24.095 6.842 3.422 1.00 65.19 144 ALA A O 1
ATOM 1067 N N . GLN A 1 145 ? -23.659 7.396 1.302 1.00 69.81 145 GLN A N 1
ATOM 1068 C CA . GLN A 1 145 ? -24.053 8.800 1.381 1.00 69.81 145 GLN A CA 1
ATOM 1069 C C . GLN A 1 145 ? -25.569 8.923 1.534 1.00 69.81 145 GLN A C 1
ATOM 1071 O O . GLN A 1 145 ? -26.003 9.539 2.495 1.00 69.81 145 GLN A O 1
ATOM 1076 N N . ALA A 1 146 ? -26.368 8.231 0.711 1.00 69.12 146 ALA A N 1
ATOM 1077 C CA . ALA A 1 146 ? -27.826 8.213 0.856 1.00 69.12 146 ALA A CA 1
ATOM 1078 C C . ALA A 1 146 ? -28.278 7.653 2.217 1.00 69.12 146 ALA A C 1
ATOM 1080 O O . ALA A 1 146 ? -29.228 8.152 2.809 1.00 69.12 146 ALA A O 1
ATOM 1081 N N . GLN A 1 147 ? -27.585 6.640 2.749 1.00 73.94 147 GLN A N 1
ATOM 1082 C CA . GLN A 1 147 ? -27.855 6.126 4.096 1.00 73.94 147 GLN A CA 1
ATOM 1083 C C . GLN A 1 147 ? -27.448 7.116 5.190 1.00 73.94 147 GLN A C 1
ATOM 1085 O O . GLN A 1 147 ? -28.148 7.231 6.194 1.00 73.94 147 GLN A O 1
ATOM 1090 N N . THR A 1 148 ? -26.351 7.849 4.998 1.00 79.25 148 THR A N 1
ATOM 1091 C CA . THR A 1 148 ? -25.911 8.886 5.940 1.00 79.25 148 THR A CA 1
ATOM 1092 C C . THR A 1 148 ? -26.886 10.063 5.937 1.00 79.25 148 THR A C 1
ATOM 1094 O O . THR A 1 148 ? -27.272 10.516 7.008 1.00 79.25 148 THR A O 1
ATOM 1097 N N . GLU A 1 149 ? -27.355 10.504 4.768 1.00 82.19 149 GLU A N 1
ATOM 1098 C CA . GLU A 1 149 ? -28.362 11.563 4.619 1.00 82.19 149 GLU A CA 1
ATOM 1099 C C . GLU A 1 149 ? -29.708 11.156 5.231 1.00 82.19 149 GLU A C 1
ATOM 1101 O O . GLU A 1 149 ? -30.233 11.887 6.064 1.00 82.19 149 GLU A O 1
ATOM 1106 N N . ALA A 1 150 ? -30.210 9.949 4.945 1.00 80.38 150 ALA A N 1
ATOM 1107 C CA . ALA A 1 150 ? -31.447 9.445 5.552 1.00 80.38 150 ALA A CA 1
ATOM 1108 C C . ALA A 1 150 ? -31.346 9.315 7.085 1.00 80.38 150 ALA A C 1
ATOM 1110 O O . ALA A 1 150 ? -32.307 9.586 7.812 1.00 80.38 150 ALA A O 1
ATOM 1111 N N . THR A 1 151 ? -30.173 8.925 7.594 1.00 82.62 151 THR A N 1
ATOM 1112 C CA . THR A 1 151 ? -29.914 8.851 9.039 1.00 82.62 151 THR A CA 1
ATOM 1113 C C . THR A 1 151 ? -29.835 10.248 9.656 1.00 82.62 151 THR A C 1
ATOM 1115 O O . THR A 1 151 ? -30.396 10.470 10.725 1.00 82.62 151 THR A O 1
ATOM 1118 N N . LEU A 1 152 ? -29.199 11.211 8.983 1.00 85.12 152 LEU A N 1
ATOM 1119 C CA . LEU A 1 152 ? -29.130 12.605 9.428 1.00 85.12 152 LEU A CA 1
ATOM 1120 C C . LEU A 1 152 ? -30.508 13.272 9.437 1.00 85.12 152 LEU A C 1
ATOM 1122 O O . LEU A 1 152 ? -30.828 13.962 10.402 1.00 85.12 152 LEU A O 1
ATOM 1126 N N . ASP A 1 153 ? -31.336 13.032 8.422 1.00 86.69 153 ASP A N 1
ATOM 1127 C CA . ASP A 1 153 ? -32.709 13.545 8.369 1.00 86.69 153 ASP A CA 1
ATOM 1128 C C . ASP A 1 153 ? -33.579 12.933 9.466 1.00 86.69 153 ASP A C 1
ATOM 1130 O O . ASP A 1 153 ? -34.347 13.642 10.116 1.00 86.69 153 ASP A O 1
ATOM 1134 N N . THR A 1 154 ? -33.403 11.638 9.744 1.00 84.62 154 THR A N 1
ATOM 1135 C CA . THR A 1 154 ? -34.086 10.987 10.867 1.00 84.62 154 THR A CA 1
ATOM 1136 C C . THR A 1 154 ? -33.661 11.610 12.196 1.00 84.62 154 THR A C 1
ATOM 1138 O O . THR A 1 154 ? -34.525 11.946 12.998 1.00 84.62 154 THR A O 1
ATOM 1141 N N . LEU A 1 155 ? -32.357 11.825 12.419 1.00 84.94 155 LEU A N 1
ATOM 1142 C CA . LEU A 1 155 ? -31.829 12.434 13.648 1.00 84.94 155 LEU A CA 1
ATOM 1143 C C . LEU A 1 155 ? -32.227 13.908 13.812 1.00 84.94 155 LEU A C 1
ATOM 1145 O O . LEU A 1 155 ? -32.433 14.353 14.938 1.00 84.94 155 LEU A O 1
ATOM 1149 N N . ARG A 1 156 ? -32.373 14.659 12.715 1.00 88.38 156 ARG A N 1
ATOM 1150 C CA . ARG A 1 156 ? -32.852 16.051 12.741 1.00 88.38 156 ARG A CA 1
ATOM 1151 C C . ARG A 1 156 ? -34.314 16.178 13.153 1.00 88.38 156 ARG A C 1
ATOM 1153 O O . ARG A 1 156 ? -34.655 17.182 13.756 1.00 88.38 156 ARG A O 1
ATOM 1160 N N . GLN A 1 157 ? -35.143 15.175 12.867 1.00 88.00 157 GLN A N 1
ATOM 1161 C CA . GLN A 1 157 ? -36.566 15.159 13.241 1.00 88.00 157 GLN A CA 1
ATOM 1162 C C . GLN A 1 157 ? -36.816 14.690 14.681 1.00 88.00 157 GLN A C 1
ATOM 1164 O O . GLN A 1 157 ? -37.942 14.761 15.169 1.00 88.00 157 GLN A O 1
ATOM 1169 N N . VAL A 1 158 ? -35.797 14.154 15.358 1.00 88.88 158 VAL A N 1
ATOM 1170 C CA . VAL A 1 158 ? -35.928 13.634 16.725 1.00 88.88 158 VAL A CA 1
ATOM 1171 C C . VAL A 1 158 ? -36.358 14.724 17.724 1.00 88.88 158 VAL A C 1
ATOM 1173 O O . VAL A 1 158 ? -37.301 14.461 18.467 1.00 88.88 158 VAL A O 1
ATOM 1176 N N . PRO A 1 159 ? -35.758 15.934 17.750 1.00 89.94 159 PRO A N 1
ATOM 1177 C CA . PRO A 1 159 ? -36.178 17.010 18.650 1.00 89.94 159 PRO A CA 1
ATOM 1178 C C . PRO A 1 159 ? -37.642 17.414 18.463 1.00 89.94 159 PRO A C 1
ATOM 1180 O O . PRO A 1 159 ? -38.364 17.487 19.451 1.00 89.94 159 PRO A O 1
ATOM 1183 N N . ASP A 1 160 ? -38.088 17.595 17.218 1.00 86.25 160 ASP A N 1
ATOM 1184 C CA . ASP A 1 160 ? -39.452 18.043 16.906 1.00 86.25 160 ASP A CA 1
ATOM 1185 C C . ASP A 1 160 ? -40.489 17.013 17.372 1.00 86.25 160 ASP A C 1
ATOM 1187 O O . ASP A 1 160 ? -41.401 17.340 18.125 1.00 86.25 160 ASP A O 1
ATOM 1191 N N . LYS A 1 161 ? -40.271 15.727 17.055 1.00 84.94 161 LYS A N 1
ATOM 1192 C CA . LYS A 1 161 ? -41.144 14.633 17.520 1.00 84.94 161 LYS A CA 1
ATOM 1193 C C . LYS A 1 161 ? -41.171 14.498 19.038 1.00 84.94 161 LYS A C 1
ATOM 1195 O O . LYS A 1 161 ? -42.184 14.082 19.598 1.00 84.94 161 LYS A O 1
ATOM 1200 N N . PHE A 1 162 ? -40.058 14.798 19.706 1.00 86.81 162 PHE A N 1
ATOM 1201 C CA . PHE A 1 162 ? -40.028 14.832 21.162 1.00 86.81 162 PHE A CA 1
ATOM 1202 C C . PHE A 1 162 ? -40.840 16.010 21.705 1.00 86.81 162 PHE A C 1
ATOM 1204 O O . PHE A 1 162 ? -41.595 15.797 22.647 1.00 86.81 162 PHE A O 1
ATOM 1211 N N . MET A 1 163 ? -40.728 17.210 21.125 1.00 84.75 163 MET A N 1
ATOM 1212 C CA . MET A 1 163 ? -41.505 18.380 21.559 1.00 84.75 163 MET A CA 1
ATOM 1213 C C . MET A 1 163 ? -43.009 18.159 21.377 1.00 84.75 163 MET A C 1
ATOM 1215 O O . MET A 1 163 ? -43.755 18.367 22.331 1.00 84.75 163 MET A O 1
ATOM 1219 N N . ASP A 1 164 ? -43.427 17.610 20.233 1.00 85.50 164 ASP A N 1
ATOM 1220 C CA . ASP A 1 164 ? -44.827 17.247 19.974 1.00 85.50 164 ASP A CA 1
ATOM 1221 C C . ASP A 1 164 ? -45.353 16.245 21.019 1.00 85.50 164 ASP A C 1
ATOM 1223 O O . ASP A 1 164 ? -46.471 16.366 21.521 1.00 85.50 164 ASP A O 1
ATOM 1227 N N . ALA A 1 165 ? -44.533 15.252 21.388 1.00 84.50 165 ALA A N 1
ATOM 1228 C CA . ALA A 1 165 ? -44.886 14.266 22.408 1.00 84.50 165 ALA A CA 1
ATOM 1229 C C . ALA A 1 165 ? -44.960 14.876 23.820 1.00 84.50 165 ALA A C 1
ATOM 1231 O O . ALA A 1 165 ? -45.808 14.468 24.614 1.00 84.50 165 ALA A O 1
ATOM 1232 N N . PHE A 1 166 ? -44.106 15.853 24.144 1.00 82.56 166 PHE A N 1
ATOM 1233 C CA . PHE A 1 166 ? -44.173 16.587 25.411 1.00 82.56 166 PHE A CA 1
ATOM 1234 C C . PHE A 1 166 ? -45.415 17.475 25.492 1.00 82.56 166 PHE A C 1
ATOM 1236 O O . PHE A 1 166 ? -46.066 17.497 26.534 1.00 82.56 166 PHE A O 1
ATOM 1243 N N . GLU A 1 167 ? -45.775 18.151 24.403 1.00 79.50 167 GLU A N 1
ATOM 1244 C CA . GLU A 1 167 ? -46.973 18.992 24.319 1.00 79.50 167 GLU A CA 1
ATOM 1245 C C . GLU A 1 167 ? -48.259 18.158 24.424 1.00 79.50 167 GLU A C 1
ATOM 1247 O O . GLU A 1 167 ? -49.226 18.556 25.071 1.00 79.50 167 GLU A O 1
ATOM 1252 N N . GLN A 1 168 ? -48.238 16.932 23.893 1.00 77.25 168 GLN A N 1
ATOM 1253 C CA . GLN A 1 168 ? -49.335 15.977 24.057 1.00 77.25 168 GLN A CA 1
ATOM 1254 C C . GLN A 1 168 ? -49.483 15.469 25.505 1.00 77.25 168 GLN A C 1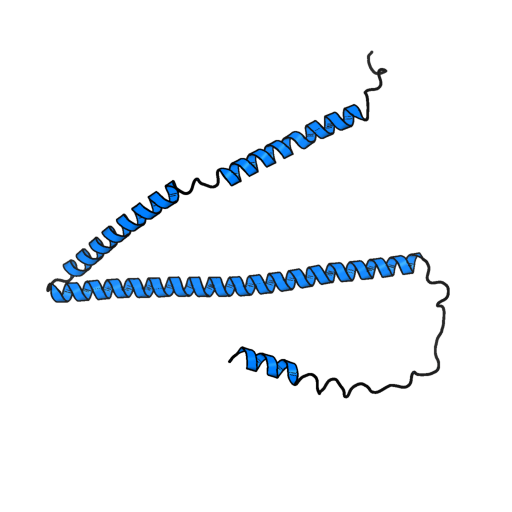
ATOM 1256 O O . GLN A 1 168 ? -50.592 15.158 25.941 1.00 77.25 168 GLN A O 1
ATOM 1261 N N . VAL A 1 169 ? -48.379 15.372 26.255 1.00 76.75 169 VAL A N 1
ATOM 1262 C CA . VAL A 1 169 ? -48.361 14.911 27.657 1.00 76.75 169 VAL A CA 1
ATOM 1263 C C . VAL A 1 169 ? -48.644 16.049 28.646 1.00 76.75 169 VAL A C 1
ATOM 1265 O O . VAL A 1 169 ? -49.216 15.800 29.708 1.00 76.75 169 VAL A O 1
ATOM 1268 N N . ILE A 1 170 ? -48.281 17.288 28.311 1.00 73.00 170 ILE A N 1
ATOM 1269 C CA . ILE A 1 170 ? -48.538 18.484 29.120 1.00 73.00 170 ILE A CA 1
ATOM 1270 C C . ILE A 1 170 ? -49.423 19.440 28.303 1.00 73.00 170 ILE A C 1
ATOM 1272 O O . ILE A 1 170 ? -48.909 20.409 27.745 1.00 73.00 170 ILE A O 1
ATOM 1276 N N . PRO A 1 171 ? -50.746 19.198 28.208 1.00 66.56 171 PRO A N 1
ATOM 1277 C CA . PRO A 1 171 ? -51.639 20.145 27.555 1.00 66.56 171 PRO A CA 1
ATOM 1278 C C . PRO A 1 171 ? -51.571 21.493 28.283 1.00 66.56 171 PRO A C 1
ATOM 1280 O O . PRO A 1 171 ? -51.668 21.552 29.513 1.00 66.56 171 PRO A O 1
ATOM 1283 N N . GLU A 1 172 ? -51.384 22.571 27.522 1.00 65.81 172 GLU A N 1
ATOM 1284 C CA . GLU A 1 172 ? -51.362 23.943 28.027 1.00 65.81 172 GLU A CA 1
ATOM 1285 C C . GLU A 1 172 ? -52.608 24.201 28.898 1.00 65.81 172 GLU A C 1
ATOM 1287 O O . GLU A 1 172 ? -53.749 24.040 28.459 1.00 65.81 172 GLU A O 1
ATOM 1292 N N . ASN A 1 173 ? -52.399 24.559 30.169 1.00 62.91 173 ASN A N 1
ATOM 1293 C CA . ASN A 1 173 ? -53.484 24.925 31.074 1.00 62.91 173 ASN A CA 1
ATOM 1294 C C . ASN A 1 173 ? -54.128 26.229 30.558 1.00 62.91 173 ASN A C 1
ATOM 1296 O O . ASN A 1 173 ? -53.428 27.241 30.504 1.00 62.91 173 ASN A O 1
ATOM 1300 N N . PRO A 1 174 ? -55.440 26.258 30.250 1.00 61.59 174 PRO A N 1
ATOM 1301 C CA . PRO A 1 174 ? -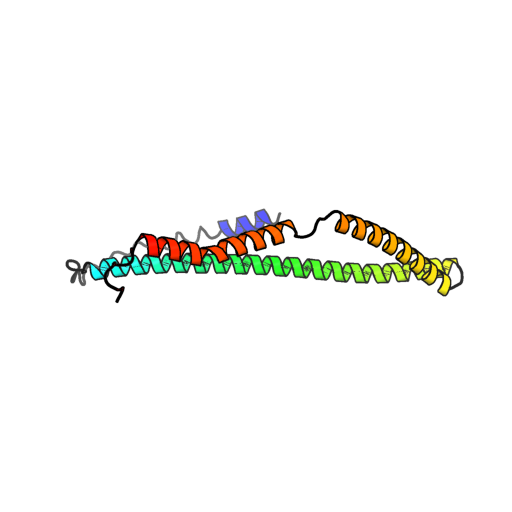56.123 27.382 29.592 1.00 61.59 174 PRO A CA 1
ATOM 1302 C C . PRO A 1 174 ? -56.242 28.678 30.428 1.00 61.59 174 PRO A C 1
ATOM 1304 O O . PRO A 1 174 ? -57.060 29.541 30.117 1.00 61.59 174 PRO A O 1
ATOM 1307 N N . SER A 1 175 ? -55.445 28.848 31.487 1.00 57.19 175 SER A N 1
ATOM 1308 C CA . SER A 1 175 ? -55.549 29.958 32.447 1.00 57.19 175 SER A CA 1
ATOM 1309 C C . SER A 1 175 ? -54.611 31.149 32.171 1.00 57.19 175 SER A C 1
ATOM 1311 O O . SER A 1 175 ? -54.552 32.063 32.988 1.00 57.19 175 SER A O 1
ATOM 1313 N N . THR A 1 176 ? -53.856 31.170 31.067 1.00 59.81 176 THR A N 1
ATOM 1314 C CA . THR A 1 176 ? -52.817 32.194 30.793 1.00 59.81 176 THR A CA 1
ATOM 1315 C C . THR A 1 176 ? -53.158 33.188 29.681 1.00 59.81 176 THR A C 1
ATOM 1317 O O . THR A 1 176 ? -52.285 33.950 29.261 1.00 59.81 176 THR A O 1
ATOM 1320 N N . LYS A 1 177 ? -54.413 33.255 29.219 1.00 56.16 177 LYS A N 1
ATOM 1321 C CA . LYS A 1 177 ? -54.845 34.336 28.319 1.00 56.16 177 LYS A CA 1
ATOM 1322 C C . LYS A 1 177 ? -55.326 35.543 29.148 1.00 56.16 177 LYS A C 1
ATOM 1324 O O . LYS A 1 177 ? -56.251 35.349 29.936 1.00 56.16 177 LYS A O 1
ATOM 1329 N N . PRO A 1 178 ? -54.704 36.733 29.023 1.00 66.94 178 PRO A N 1
ATOM 1330 C CA . PRO A 1 178 ? -55.163 37.942 29.709 1.00 66.94 178 PRO A CA 1
ATOM 1331 C C . PRO A 1 178 ? -56.511 38.438 29.174 1.00 66.94 178 PRO A C 1
ATOM 1333 O O . PRO A 1 178 ? -56.809 38.190 27.979 1.00 66.94 178 PRO A O 1
#

Secondary structure (DSSP, 8-state):
-HHHHHHHHHHSSSSTTSTT---PPP---S-----S---HHHHHHHHHHHHHHHHHHHHHHHHHHHHHHHHHHHHHHHHHHHHHHHHHHHHHHHHHHHHHHHHHHTT-HHHHHHHHHHHHHHHHHHHHHHHHHHHHHS--THHHHHHHHHHHHHHHTHHHHHHHHHHHHSPPPTT---

Radius of gyration: 37.0 Å; chains: 1; bounding box: 81×72×99 Å

Foldseek 3Di:
DVVVVVVVVVPVVVVVVPPPPPPDDDDPDDDPPDPPPPDPVNVVVVVVVVVVVVVVVVVVVVVVVVVVVVVVVVVVVVVVVVVVVVVVVVVVVVLVVQLVVVCVVVVHNVVSNVVSVVVVVVVCVVVVVVVVVVVVVPPDVPVVVVVVVVVVVVVVCVVVVVVVVVCVVDPPDPPPDD